Protein AF-A0A0B6Y6E0-F1 (afdb_monomer_lite)

Radius of gyration: 18.99 Å; chains: 1; bounding box: 44×41×47 Å

Secondary structure (DSSP, 8-state):
-TTSHHHHT-HHHHHHHHHHSHHHHHHIIIIIHHHHHHHHTT-S----SS-SS---HHHHHHHHS-HHHHHHHS--STTS-TTHHHHHHHHHHHHHHHHHHHTHHHHHHHHHHHHTT---HHHHHHHSHHHHHHHHH-GGGTTT---

pLDDT: mean 83.34, std 14.26, range [33.31, 98.44]

Sequence (147 aa):
ALCGPQVTRLTDTWLLLRQTYTSSAFVFDTKLRPALLSLNDTSCDLPLTNVCIPYITPVCHLLEEDIQSIFQEHYWEKGLDPISSAIDVLLNHLEVARVIASQYNVYRDMGNMFINSLNDPELDEILCPEFHFLVLWGDNRLSVNNR

InterPro domains:
  IPR036964 Ras guanine-nucleotide exchange factor, catalytic domain superfamily [G3DSA:1.10.840.10] (1-147)
  IPR051853 Adapter protein with SH2 and Ras-GEF domains [PTHR14247] (1-145)

Organism: NCBI:txid1028688

Foldseek 3Di:
DCPDPVNVPPVVVLVVCCVPVVVVNCCCVPPVVVVVLCLLLVVDDFPLPPALDGDLVLVVCVVPDDPVCCLPPSVSDPDDPRPPSSVVSVVSSVVVVVVCVVSVVSSNVSCVVCVVVDDDVVVVLVPDVVNVCCVPPNPPPVPPPPD

Structure (mmCIF, N/CA/C/O backbone):
data_AF-A0A0B6Y6E0-F1
#
_entry.id   AF-A0A0B6Y6E0-F1
#
loop_
_atom_site.group_PDB
_atom_site.id
_atom_site.type_s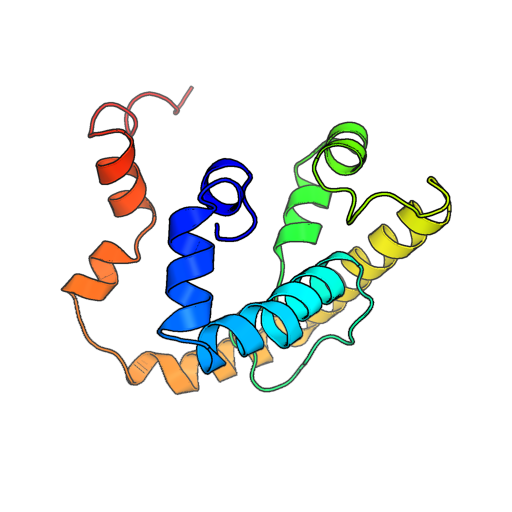ymbol
_atom_site.label_atom_id
_atom_site.label_alt_id
_atom_site.label_comp_id
_atom_site.label_asym_id
_atom_site.label_entity_id
_atom_site.label_seq_id
_atom_site.pdbx_PDB_ins_code
_atom_site.Cartn_x
_atom_site.Cartn_y
_atom_site.Cartn_z
_atom_site.occupancy
_atom_site.B_iso_or_equiv
_atom_site.auth_seq_id
_atom_site.auth_comp_id
_atom_site.auth_asym_id
_atom_site.auth_atom_id
_atom_site.pdbx_PDB_model_num
ATOM 1 N N . ALA A 1 1 ? -4.719 3.140 2.978 1.00 86.88 1 ALA A N 1
ATOM 2 C CA . ALA A 1 1 ? -5.801 3.682 3.835 1.00 86.88 1 ALA A CA 1
ATOM 3 C C . ALA A 1 1 ? -5.294 4.647 4.916 1.00 86.88 1 ALA A C 1
ATOM 5 O O . ALA A 1 1 ? -5.666 5.812 4.874 1.00 86.88 1 ALA A O 1
ATOM 6 N N . LEU A 1 2 ? -4.429 4.219 5.851 1.00 92.38 2 LEU A N 1
ATOM 7 C CA . LEU A 1 2 ? -4.002 5.051 6.998 1.00 92.38 2 LEU A CA 1
ATOM 8 C C . LEU A 1 2 ? -3.274 6.358 6.631 1.00 92.38 2 LEU A C 1
ATOM 10 O O . LEU A 1 2 ? -3.325 7.313 7.399 1.00 92.38 2 LEU A O 1
ATOM 14 N N . CYS A 1 3 ? -2.625 6.413 5.466 1.00 88.38 3 CYS A N 1
ATOM 15 C CA . CYS A 1 3 ? -1.952 7.617 4.966 1.00 88.38 3 CYS A CA 1
ATOM 16 C C . CYS A 1 3 ? -2.871 8.555 4.156 1.00 88.38 3 CYS A C 1
ATOM 18 O O . CYS A 1 3 ? -2.423 9.610 3.724 1.00 88.38 3 CYS A O 1
ATOM 20 N N . GLY A 1 4 ? -4.142 8.195 3.938 1.00 88.69 4 GLY A N 1
ATOM 21 C CA . GLY A 1 4 ? -5.075 9.021 3.167 1.00 88.69 4 GLY A CA 1
ATOM 22 C C . GLY A 1 4 ? -5.473 10.301 3.915 1.00 88.69 4 GLY A C 1
ATOM 23 O O . GLY A 1 4 ? -5.625 10.257 5.141 1.00 88.69 4 GLY A O 1
ATOM 24 N N . PRO A 1 5 ? -5.703 11.430 3.216 1.00 90.81 5 PRO A N 1
ATOM 25 C CA . PRO A 1 5 ? -5.950 12.731 3.847 1.00 90.81 5 PRO A CA 1
ATOM 26 C C . PRO A 1 5 ? -7.186 12.738 4.759 1.00 90.81 5 PRO A C 1
ATOM 28 O O . PRO A 1 5 ? -7.240 13.461 5.753 1.00 90.81 5 PRO A O 1
ATOM 31 N N . GLN A 1 6 ? -8.185 11.909 4.452 1.00 94.88 6 GLN A N 1
ATOM 32 C CA . GLN A 1 6 ? -9.399 11.764 5.250 1.00 94.88 6 GLN A CA 1
ATOM 33 C C . GLN A 1 6 ? -9.137 11.098 6.607 1.00 94.88 6 GLN A C 1
ATOM 35 O O . GLN A 1 6 ? -9.856 11.392 7.560 1.00 94.88 6 GLN A O 1
ATOM 40 N N . VAL A 1 7 ? -8.120 10.236 6.697 1.00 95.69 7 VAL A N 1
ATOM 41 C CA . VAL A 1 7 ? -7.745 9.513 7.920 1.00 95.69 7 VAL A CA 1
ATOM 42 C C . VAL A 1 7 ? -6.672 10.275 8.692 1.00 95.69 7 VAL A C 1
ATOM 44 O O . VAL A 1 7 ? -6.758 10.399 9.911 1.00 95.69 7 VAL A O 1
ATOM 47 N N . THR A 1 8 ? -5.671 10.836 8.011 1.00 93.00 8 THR A N 1
ATOM 48 C CA . THR A 1 8 ? -4.565 11.560 8.664 1.00 93.00 8 THR A CA 1
ATOM 49 C C . THR A 1 8 ? -5.021 12.836 9.371 1.00 93.00 8 THR A C 1
ATOM 51 O O . THR A 1 8 ? -4.433 13.204 10.384 1.00 93.00 8 THR A O 1
ATOM 54 N N . ARG A 1 9 ? -6.110 13.471 8.913 1.00 96.62 9 ARG A N 1
ATOM 55 C CA . ARG A 1 9 ? -6.699 14.660 9.557 1.00 96.62 9 ARG A CA 1
ATOM 56 C C . ARG A 1 9 ? -7.423 14.391 10.883 1.00 96.62 9 ARG A C 1
ATOM 58 O O . ARG A 1 9 ? -7.855 15.342 11.527 1.00 96.62 9 ARG A O 1
ATOM 65 N N . LEU A 1 10 ? -7.625 13.130 11.275 1.00 98.00 10 LEU A N 1
ATOM 66 C CA . LEU A 1 10 ? -8.325 12.763 12.513 1.00 98.00 10 LEU A CA 1
ATOM 67 C C . LEU A 1 10 ? -7.406 12.934 13.734 1.00 98.00 10 LEU A C 1
ATOM 69 O O . LEU A 1 10 ? -6.992 11.957 14.359 1.00 98.00 10 LEU A O 1
ATOM 73 N N . THR A 1 11 ? -7.046 14.180 14.047 1.00 97.75 11 THR A N 1
ATOM 74 C CA . THR A 1 11 ? -6.017 14.523 15.042 1.00 97.75 11 THR A CA 1
ATOM 75 C C . THR A 1 11 ? -6.273 13.886 16.405 1.00 97.75 11 THR A C 1
ATOM 77 O O . THR A 1 11 ? -5.371 13.256 16.954 1.00 97.75 11 THR A O 1
ATOM 80 N N . ASP A 1 12 ? -7.501 13.977 16.920 1.00 98.38 12 ASP A N 1
ATOM 81 C CA . ASP A 1 12 ? -7.850 13.445 18.243 1.00 98.38 12 ASP A CA 1
ATOM 82 C C . ASP A 1 12 ? -7.745 11.915 18.291 1.00 98.38 12 ASP A C 1
ATOM 84 O O . ASP A 1 12 ? -7.233 11.350 19.257 1.00 98.38 12 ASP A O 1
ATOM 88 N N . THR A 1 13 ? -8.149 11.231 17.216 1.00 98.12 13 THR A N 1
ATOM 89 C CA . THR A 1 13 ? -8.022 9.772 17.092 1.00 98.12 13 THR A CA 1
ATOM 90 C C . THR A 1 13 ? -6.558 9.344 17.089 1.00 98.12 13 THR A C 1
ATOM 92 O O . THR A 1 13 ? -6.181 8.410 17.797 1.00 98.12 13 THR A O 1
ATOM 95 N N . TRP A 1 14 ? -5.710 10.042 16.331 1.00 97.81 14 TRP A N 1
ATOM 96 C CA . TRP A 1 14 ? -4.275 9.765 16.295 1.00 97.81 14 TRP A CA 1
ATOM 97 C C . TRP A 1 14 ? -3.582 10.084 17.622 1.00 97.81 14 TRP A C 1
ATOM 99 O O . TRP A 1 14 ? -2.650 9.376 18.008 1.00 97.81 14 TRP A O 1
ATOM 109 N N . LEU A 1 15 ? -4.019 11.129 18.328 1.00 98.06 15 LEU A N 1
ATOM 110 C CA . LEU A 1 15 ? -3.515 11.456 19.658 1.00 98.06 15 LEU A CA 1
ATOM 111 C C . LEU A 1 15 ? -3.863 10.346 20.655 1.00 98.06 15 LEU A C 1
ATOM 113 O O . LEU A 1 15 ? -2.972 9.842 21.338 1.00 98.06 15 LEU A O 1
ATOM 117 N N . LEU A 1 16 ? -5.128 9.920 20.679 1.00 98.31 16 LEU A N 1
ATOM 118 C CA . LEU A 1 16 ? -5.589 8.836 21.541 1.00 98.31 16 LEU A CA 1
ATOM 119 C C . LEU A 1 16 ? -4.844 7.528 21.241 1.00 98.31 16 LEU A C 1
ATOM 121 O O . LEU A 1 16 ? -4.355 6.882 22.161 1.00 98.31 16 LEU A O 1
ATOM 125 N N . LEU A 1 17 ? -4.664 7.170 19.963 1.00 97.94 17 LEU A N 1
ATOM 126 C CA . LEU A 1 17 ? -3.882 5.994 19.564 1.00 97.94 17 LEU A CA 1
ATOM 127 C C . LEU A 1 17 ? -2.456 6.041 20.131 1.00 97.94 17 LEU A C 1
ATOM 129 O O . LEU A 1 17 ? -1.973 5.042 20.655 1.00 97.94 17 LEU A O 1
ATOM 133 N N . ARG A 1 18 ? -1.781 7.194 20.055 1.00 97.94 18 ARG A N 1
ATOM 134 C CA . ARG A 1 18 ? -0.411 7.352 20.574 1.00 97.94 18 ARG A CA 1
ATOM 135 C C . ARG A 1 18 ? -0.340 7.256 22.094 1.00 97.94 18 ARG A C 1
ATOM 137 O O . ARG A 1 18 ? 0.656 6.758 22.615 1.00 97.94 18 ARG A O 1
ATOM 144 N N . GLN A 1 19 ? -1.375 7.713 22.790 1.00 98.12 19 GLN A N 1
ATOM 145 C CA . GLN A 1 19 ? -1.456 7.656 24.249 1.00 98.12 19 GLN A CA 1
ATOM 146 C C . GLN A 1 19 ? -1.818 6.257 24.760 1.00 98.12 19 GLN A C 1
ATOM 148 O O . GLN A 1 19 ? -1.245 5.802 25.743 1.00 98.12 19 GLN A O 1
ATOM 153 N N . THR A 1 20 ? -2.754 5.572 24.101 1.00 98.44 20 THR A N 1
ATOM 154 C CA . THR A 1 20 ? -3.294 4.284 24.562 1.00 98.44 20 THR A CA 1
ATOM 155 C C . THR A 1 20 ? -2.542 3.084 23.984 1.00 98.44 20 THR A C 1
ATOM 157 O O . THR A 1 20 ? -2.342 2.092 24.676 1.00 98.44 20 THR A O 1
ATOM 160 N N . TYR A 1 21 ? -2.086 3.173 22.733 1.00 98.12 21 TYR A N 1
ATOM 161 C CA . TYR A 1 21 ? -1.419 2.096 21.993 1.00 98.12 21 TYR A CA 1
ATOM 162 C C . TYR A 1 21 ? -0.064 2.560 21.450 1.00 98.12 21 TYR A C 1
ATOM 164 O O . TYR A 1 21 ? 0.242 2.423 20.262 1.00 98.12 21 TYR A O 1
ATOM 172 N N . THR A 1 22 ? 0.766 3.115 22.336 1.00 98.00 22 THR A N 1
ATOM 173 C CA . THR A 1 22 ? 2.046 3.749 21.988 1.00 98.00 22 THR A CA 1
ATOM 174 C C . THR A 1 22 ? 2.953 2.842 21.158 1.00 98.00 22 THR A C 1
ATOM 176 O O . THR A 1 22 ? 3.523 3.297 20.170 1.00 98.00 22 THR A O 1
ATOM 179 N N . SER A 1 23 ? 3.056 1.553 21.499 1.00 98.12 23 SER A N 1
ATOM 180 C CA . SER A 1 23 ? 3.873 0.594 20.745 1.00 98.12 23 SER A CA 1
ATOM 181 C C . SER A 1 23 ? 3.383 0.410 19.308 1.00 98.12 23 SER A C 1
ATOM 183 O O . SER A 1 23 ? 4.194 0.434 18.384 1.00 98.12 23 SER A O 1
ATO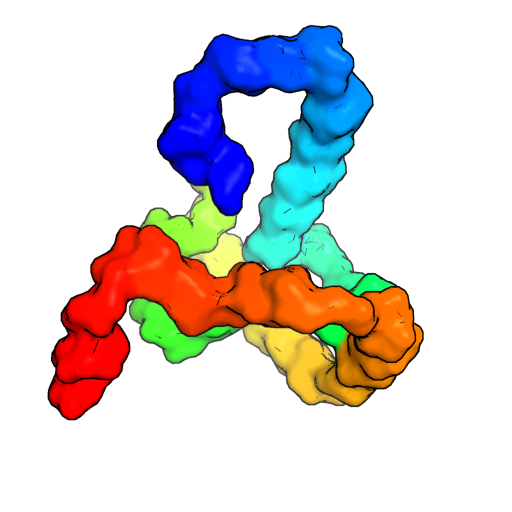M 185 N N . SER A 1 24 ? 2.070 0.279 19.095 1.00 97.38 24 SER A N 1
ATOM 186 C CA . SER A 1 24 ? 1.499 0.146 17.749 1.00 97.38 24 SER A CA 1
ATOM 187 C C . SER A 1 24 ? 1.694 1.421 16.934 1.00 97.38 24 SER A C 1
ATOM 189 O O . SER A 1 24 ? 2.105 1.354 15.776 1.00 97.38 24 SER A O 1
ATOM 191 N N . ALA A 1 25 ? 1.462 2.587 17.547 1.00 97.06 25 ALA A N 1
ATOM 192 C CA . ALA A 1 25 ? 1.683 3.873 16.893 1.00 97.06 25 ALA A CA 1
ATOM 193 C C . ALA A 1 25 ? 3.157 4.063 16.501 1.00 97.06 25 ALA A C 1
ATOM 195 O O . ALA A 1 25 ? 3.455 4.459 15.377 1.00 97.06 25 ALA A O 1
ATOM 196 N N . PHE A 1 26 ? 4.081 3.691 17.391 1.00 97.56 26 PHE A N 1
ATOM 197 C CA . PHE A 1 26 ? 5.513 3.724 17.120 1.00 97.56 26 PHE A CA 1
ATOM 198 C C . PHE A 1 26 ? 5.901 2.804 15.957 1.00 97.56 26 PHE A C 1
ATOM 200 O O . PHE A 1 26 ? 6.641 3.225 15.071 1.00 97.56 26 PHE A O 1
ATOM 207 N N . VAL A 1 27 ? 5.392 1.566 15.911 1.00 97.75 27 VAL A N 1
ATOM 208 C CA . VAL A 1 27 ? 5.649 0.633 14.797 1.00 97.75 27 VAL A CA 1
ATOM 209 C C . VAL A 1 27 ? 5.122 1.188 13.475 1.00 97.75 27 VAL A C 1
ATOM 211 O O . VAL A 1 27 ? 5.806 1.091 12.455 1.00 97.75 27 VAL A O 1
ATOM 214 N N . PHE A 1 28 ? 3.940 1.800 13.477 1.00 95.75 28 PHE A N 1
ATOM 215 C CA . PHE A 1 28 ? 3.398 2.429 12.279 1.00 95.75 28 PHE A CA 1
ATOM 216 C C . PHE A 1 28 ? 4.285 3.577 11.778 1.00 95.75 28 PHE A C 1
ATOM 218 O O . PHE A 1 28 ? 4.674 3.572 10.609 1.00 95.75 28 PHE A O 1
ATOM 225 N N . ASP A 1 29 ? 4.641 4.510 12.665 1.00 93.69 29 ASP A N 1
ATOM 226 C CA . ASP A 1 29 ? 5.394 5.716 12.308 1.00 93.69 29 ASP A CA 1
ATOM 227 C C . ASP A 1 29 ? 6.853 5.397 11.919 1.00 93.69 29 ASP A C 1
ATOM 229 O O . ASP A 1 29 ? 7.398 6.026 11.016 1.00 93.69 29 ASP A O 1
ATOM 233 N N . THR A 1 30 ? 7.484 4.403 12.556 1.00 94.00 30 THR A N 1
ATOM 234 C CA . THR A 1 30 ? 8.923 4.119 12.372 1.00 94.00 30 THR A CA 1
ATOM 235 C C . THR A 1 30 ? 9.245 2.932 11.471 1.00 94.00 30 THR A C 1
ATOM 237 O O . THR A 1 30 ? 10.370 2.844 10.987 1.00 94.00 30 THR A O 1
ATOM 240 N N . LYS A 1 31 ? 8.301 2.009 11.241 1.00 92.25 31 LYS A N 1
ATOM 241 C CA . LYS A 1 31 ? 8.542 0.805 10.426 1.00 92.25 31 LYS A CA 1
ATOM 242 C C . LYS A 1 31 ? 7.614 0.725 9.226 1.00 92.25 31 LYS A C 1
ATOM 244 O O . LYS A 1 31 ? 8.093 0.679 8.101 1.00 92.25 31 LYS A O 1
ATOM 249 N N . LEU A 1 32 ? 6.299 0.724 9.447 1.00 92.94 32 LEU A N 1
ATOM 250 C CA . LEU A 1 32 ? 5.338 0.427 8.376 1.00 92.94 32 LEU A CA 1
ATOM 251 C C . LEU A 1 32 ? 5.261 1.545 7.334 1.00 92.94 32 LEU A C 1
ATOM 253 O O . LEU A 1 32 ? 5.309 1.267 6.139 1.00 92.94 32 LEU A O 1
ATOM 257 N N . ARG A 1 33 ? 5.159 2.806 7.772 1.00 89.06 33 ARG A N 1
ATOM 258 C CA . ARG A 1 33 ? 5.105 3.942 6.845 1.00 89.06 33 ARG A CA 1
ATOM 259 C C . ARG A 1 33 ? 6.415 4.098 6.056 1.00 89.06 33 ARG A C 1
ATOM 261 O O . ARG A 1 33 ? 6.318 4.162 4.834 1.00 89.06 33 ARG A O 1
ATOM 268 N N . PRO A 1 34 ? 7.611 4.092 6.683 1.00 88.75 34 PRO A N 1
ATOM 269 C CA . PRO A 1 34 ? 8.865 4.123 5.932 1.00 88.75 34 PRO A CA 1
ATOM 270 C C 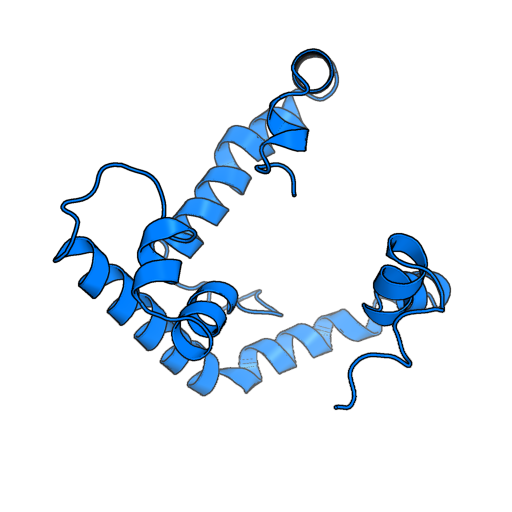. PRO A 1 34 ? 9.034 2.939 4.975 1.00 88.75 34 PRO A C 1
ATOM 272 O O . PRO A 1 34 ? 9.489 3.145 3.859 1.00 88.75 34 PRO A O 1
ATOM 275 N N . ALA A 1 35 ? 8.618 1.725 5.360 1.00 88.12 35 ALA A N 1
ATOM 276 C CA . ALA A 1 35 ? 8.700 0.559 4.478 1.00 88.12 35 ALA A CA 1
ATOM 277 C C . ALA A 1 35 ? 7.826 0.710 3.220 1.00 88.12 35 ALA A C 1
ATOM 279 O O . ALA A 1 35 ? 8.258 0.358 2.125 1.00 88.12 35 ALA A O 1
ATOM 280 N N . LEU A 1 36 ? 6.618 1.273 3.353 1.00 86.06 36 LEU A N 1
ATOM 281 C CA . LEU A 1 36 ? 5.766 1.569 2.199 1.00 86.06 36 LEU A CA 1
ATOM 282 C C . LEU A 1 36 ? 6.418 2.606 1.275 1.00 86.06 36 LEU A C 1
ATOM 284 O O . LEU A 1 36 ? 6.441 2.405 0.066 1.00 86.06 36 LEU A O 1
ATOM 288 N N . LEU A 1 37 ? 6.989 3.676 1.839 1.00 84.25 37 LEU A N 1
ATOM 289 C CA . LEU A 1 37 ? 7.733 4.672 1.061 1.00 84.25 37 LEU A CA 1
ATOM 290 C C . LEU A 1 37 ? 8.940 4.045 0.351 1.00 84.25 37 LEU A C 1
ATOM 292 O O . LEU A 1 37 ? 9.164 4.305 -0.824 1.00 84.25 37 LEU A O 1
ATOM 296 N N . SER A 1 38 ? 9.675 3.144 1.004 1.00 85.00 38 SER A N 1
ATOM 297 C CA . SER A 1 38 ? 10.820 2.503 0.355 1.00 85.00 38 SER A CA 1
ATOM 298 C C . SER A 1 38 ? 10.436 1.551 -0.778 1.00 85.00 38 SER A C 1
ATOM 300 O O . SER A 1 38 ? 11.180 1.430 -1.748 1.00 85.00 38 SER A O 1
ATOM 302 N N . LEU A 1 39 ? 9.276 0.889 -0.674 1.00 86.00 39 LEU A N 1
ATOM 303 C CA . LEU A 1 39 ? 8.729 0.060 -1.755 1.00 86.00 39 LEU A CA 1
ATOM 304 C C . LEU A 1 39 ? 8.312 0.910 -2.959 1.00 86.00 39 LEU A C 1
ATOM 306 O O . LEU A 1 39 ? 8.490 0.500 -4.101 1.00 86.00 39 LEU A O 1
ATOM 310 N N . ASN A 1 40 ? 7.788 2.098 -2.686 1.00 84.06 40 ASN A N 1
ATOM 311 C CA . ASN A 1 40 ? 7.374 3.084 -3.671 1.00 84.06 40 ASN A CA 1
ATOM 312 C C . ASN A 1 40 ? 8.561 3.709 -4.417 1.00 84.06 40 ASN A C 1
ATOM 314 O O . ASN A 1 40 ? 8.541 3.792 -5.639 1.00 84.06 40 ASN A O 1
ATOM 318 N N . ASP A 1 41 ? 9.631 4.060 -3.708 1.00 79.38 41 ASP A N 1
ATOM 319 C CA . ASP A 1 41 ? 10.830 4.674 -4.292 1.00 79.38 41 ASP A CA 1
ATOM 320 C C . ASP A 1 41 ? 11.879 3.674 -4.784 1.00 79.38 41 ASP A C 1
ATOM 322 O O . ASP A 1 41 ? 12.966 4.069 -5.203 1.00 79.38 41 ASP A O 1
ATOM 326 N N . THR A 1 42 ? 11.602 2.369 -4.714 1.00 77.88 42 THR A N 1
ATOM 327 C CA . THR A 1 42 ? 12.567 1.290 -5.017 1.00 77.88 42 THR A CA 1
ATOM 328 C C . THR A 1 42 ? 13.869 1.363 -4.209 1.00 77.88 42 THR A C 1
ATOM 330 O O . THR A 1 42 ? 14.887 0.799 -4.596 1.00 77.88 42 THR A O 1
ATOM 333 N N . SER A 1 43 ? 13.855 2.046 -3.061 1.00 73.44 43 SER A N 1
ATOM 334 C CA . SER A 1 43 ? 15.039 2.246 -2.212 1.00 73.44 43 SER A CA 1
ATOM 335 C C . SER A 1 43 ? 15.336 1.061 -1.287 1.00 73.44 43 SER A C 1
ATOM 337 O O . SER A 1 43 ? 16.344 1.060 -0.582 1.00 73.44 43 SER A O 1
ATOM 339 N N . CYS A 1 44 ? 14.472 0.045 -1.287 1.00 69.62 44 CYS A N 1
ATOM 340 C CA . CYS A 1 44 ? 14.672 -1.212 -0.580 1.00 69.62 44 CYS A CA 1
ATOM 341 C C . CYS A 1 44 ? 14.781 -2.365 -1.584 1.00 69.62 44 CYS A C 1
ATOM 343 O O . CYS A 1 44 ? 13.979 -2.455 -2.515 1.00 69.62 44 CYS A O 1
ATOM 345 N N . ASP A 1 45 ? 15.748 -3.258 -1.365 1.00 69.25 45 ASP A N 1
ATOM 346 C CA . ASP A 1 45 ? 15.878 -4.489 -2.141 1.00 69.25 45 ASP A CA 1
ATOM 347 C C . ASP A 1 45 ? 14.612 -5.337 -2.018 1.00 69.25 45 ASP A C 1
ATOM 349 O O . ASP A 1 45 ? 14.044 -5.482 -0.932 1.00 69.25 45 ASP A O 1
ATOM 353 N N . LEU A 1 46 ? 14.188 -5.946 -3.127 1.00 65.81 46 LEU A N 1
ATOM 354 C CA . LEU A 1 46 ? 13.021 -6.816 -3.116 1.00 65.81 46 LEU A CA 1
ATOM 355 C C . LEU A 1 46 ? 13.294 -8.032 -2.213 1.00 65.81 46 LEU A C 1
ATOM 357 O O . LEU A 1 46 ? 14.197 -8.822 -2.514 1.00 65.81 46 LEU A O 1
ATOM 361 N N . PRO A 1 47 ? 12.519 -8.256 -1.139 1.00 68.25 47 PRO A N 1
ATOM 362 C CA . PRO A 1 47 ? 12.660 -9.480 -0.374 1.00 68.25 47 PRO A CA 1
ATOM 363 C C . PRO A 1 47 ? 12.161 -10.651 -1.231 1.00 68.25 47 PRO A C 1
ATOM 365 O O . PRO A 1 47 ? 10.965 -10.828 -1.443 1.00 68.25 47 PRO A O 1
ATOM 368 N N . LEU A 1 48 ? 13.088 -11.463 -1.745 1.00 63.88 48 LEU A N 1
ATOM 369 C CA . LEU A 1 48 ? 12.767 -12.654 -2.548 1.00 63.88 48 LEU A CA 1
ATOM 370 C C . LEU A 1 48 ? 12.286 -13.841 -1.697 1.00 63.88 48 LEU A C 1
ATOM 372 O O . LEU A 1 48 ? 11.841 -14.853 -2.228 1.00 63.88 48 LEU A O 1
ATOM 376 N N . THR A 1 49 ? 12.389 -13.738 -0.371 1.00 71.06 49 THR A N 1
ATOM 377 C CA . THR A 1 49 ? 11.993 -14.790 0.573 1.00 71.06 49 THR A CA 1
ATOM 378 C C . THR A 1 49 ? 10.919 -14.275 1.519 1.00 71.06 49 THR A C 1
ATOM 380 O O . THR A 1 49 ? 10.862 -13.084 1.814 1.00 71.06 49 THR A O 1
ATOM 383 N N . ASN A 1 50 ? 10.063 -15.179 1.998 1.00 83.62 50 ASN A N 1
ATOM 384 C CA . ASN A 1 50 ? 8.944 -14.880 2.902 1.00 83.62 50 ASN A CA 1
ATOM 385 C C . ASN A 1 50 ? 7.921 -13.870 2.349 1.00 83.62 50 ASN A C 1
ATOM 387 O O . ASN A 1 50 ? 7.251 -13.178 3.114 1.00 83.62 50 ASN A O 1
ATOM 391 N N . VAL A 1 51 ? 7.776 -13.804 1.025 1.00 89.56 51 VAL A N 1
ATOM 392 C CA . VAL A 1 51 ? 6.756 -13.000 0.346 1.00 89.56 51 VAL A CA 1
ATOM 393 C C . VAL A 1 51 ? 5.820 -13.940 -0.405 1.00 89.56 51 VAL A C 1
ATOM 395 O O . VAL A 1 51 ? 6.278 -14.747 -1.206 1.00 89.56 51 VAL A O 1
ATOM 398 N N . CYS A 1 52 ? 4.514 -13.846 -0.145 1.00 91.12 52 CYS A N 1
ATOM 399 C CA . CYS A 1 52 ? 3.493 -14.576 -0.911 1.00 91.12 52 CYS A CA 1
ATOM 400 C C . CYS A 1 52 ? 2.953 -13.742 -2.078 1.00 91.12 52 CYS A C 1
ATO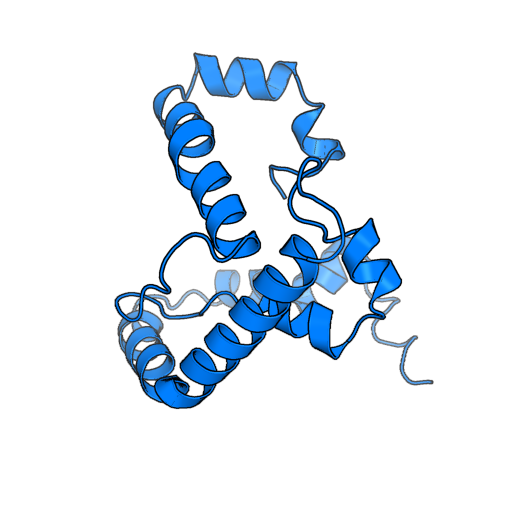M 402 O O . CYS A 1 52 ? 2.606 -14.283 -3.121 1.00 91.12 52 CYS A O 1
ATOM 404 N N . ILE A 1 53 ? 2.860 -12.423 -1.888 1.00 91.06 53 ILE A N 1
ATOM 405 C CA . ILE A 1 53 ? 2.329 -11.480 -2.872 1.00 91.06 53 ILE A CA 1
ATOM 406 C C . ILE A 1 53 ? 3.318 -10.315 -2.964 1.00 91.06 53 ILE A C 1
ATOM 408 O O . ILE A 1 53 ? 3.483 -9.591 -1.979 1.00 91.06 53 ILE A O 1
ATOM 412 N N . PRO A 1 54 ? 4.014 -10.143 -4.099 1.00 91.88 54 PRO A N 1
ATOM 413 C CA . PRO A 1 54 ? 4.937 -9.034 -4.280 1.00 91.88 54 PRO A CA 1
ATOM 414 C C . PRO A 1 54 ? 4.189 -7.711 -4.489 1.00 91.88 54 PRO A C 1
ATOM 416 O O . PRO A 1 54 ? 3.031 -7.684 -4.910 1.00 91.88 54 PRO A O 1
ATOM 419 N N . TYR A 1 55 ? 4.863 -6.595 -4.211 1.00 89.94 55 TYR A N 1
ATOM 420 C CA . TYR A 1 55 ? 4.297 -5.263 -4.409 1.00 89.94 55 TYR A CA 1
ATOM 421 C C . TYR A 1 55 ? 4.293 -4.894 -5.900 1.00 89.94 55 TYR A C 1
ATOM 423 O O . TYR A 1 55 ? 5.311 -4.483 -6.447 1.00 89.94 55 TYR A O 1
ATOM 431 N N . ILE A 1 56 ? 3.148 -5.084 -6.562 1.00 91.44 56 ILE A N 1
ATOM 432 C CA . ILE A 1 56 ? 2.987 -4.885 -8.017 1.00 91.44 56 ILE A CA 1
ATOM 433 C C . ILE A 1 56 ? 2.310 -3.563 -8.398 1.00 91.44 56 ILE A C 1
ATOM 435 O O . ILE A 1 56 ? 2.310 -3.195 -9.569 1.00 91.44 56 ILE A O 1
ATOM 439 N N . THR A 1 57 ? 1.749 -2.838 -7.428 1.00 88.88 57 THR A N 1
ATOM 440 C CA . THR A 1 57 ? 0.974 -1.610 -7.661 1.00 88.88 57 THR A CA 1
ATOM 441 C C . THR A 1 57 ? 1.704 -0.574 -8.528 1.00 88.88 57 THR A C 1
ATOM 443 O O . THR A 1 57 ? 1.094 -0.120 -9.493 1.00 88.88 57 THR A O 1
ATOM 446 N N . PRO A 1 58 ? 2.992 -0.242 -8.295 1.00 86.50 58 PRO A N 1
ATOM 447 C CA . PRO A 1 58 ? 3.704 0.738 -9.121 1.00 86.50 58 PRO A CA 1
ATOM 448 C C . PRO A 1 58 ? 3.752 0.351 -10.599 1.00 86.50 58 PRO A C 1
ATOM 450 O O . PRO A 1 58 ? 3.566 1.186 -11.477 1.00 86.50 58 PRO A O 1
ATOM 453 N N . VAL A 1 59 ? 3.955 -0.936 -10.878 1.00 88.12 59 VAL A N 1
ATOM 454 C CA . VAL A 1 59 ? 4.039 -1.466 -12.241 1.00 88.12 59 VAL A CA 1
ATOM 455 C C . VAL A 1 59 ? 2.666 -1.497 -12.898 1.00 88.12 59 VAL A C 1
ATOM 457 O O . VAL A 1 59 ? 2.564 -1.186 -14.077 1.00 88.12 59 VAL A O 1
ATOM 460 N N . CYS A 1 60 ? 1.605 -1.809 -12.150 1.00 90.31 60 CYS A N 1
ATOM 461 C CA . CYS A 1 60 ? 0.241 -1.689 -12.661 1.00 90.31 60 CYS A CA 1
ATOM 462 C C . CYS A 1 60 ? -0.064 -0.247 -13.094 1.00 90.31 60 CYS A C 1
ATOM 464 O O . CYS A 1 60 ? -0.536 -0.050 -14.207 1.00 90.31 60 CYS A O 1
ATOM 466 N N . HIS A 1 61 ? 0.279 0.756 -12.277 1.00 86.50 61 HIS A N 1
ATOM 467 C CA . HIS A 1 61 ? 0.103 2.163 -12.660 1.00 86.50 61 HIS A CA 1
ATOM 468 C C . HIS A 1 61 ? 0.931 2.525 -13.901 1.00 86.50 61 HIS A C 1
ATOM 470 O O . HIS A 1 61 ? 0.398 3.122 -14.826 1.00 86.50 61 HIS A O 1
ATOM 476 N N . LEU A 1 62 ? 2.195 2.087 -13.985 1.00 85.06 62 LEU A N 1
ATOM 477 C CA . LEU A 1 62 ? 3.046 2.304 -15.168 1.00 85.06 62 LEU A CA 1
ATOM 478 C C . LEU A 1 62 ? 2.475 1.726 -16.471 1.00 85.06 62 LEU A C 1
ATOM 480 O O . LEU A 1 62 ? 2.778 2.247 -17.543 1.00 85.06 62 LEU A O 1
ATOM 484 N N . LEU A 1 63 ? 1.714 0.633 -16.393 1.00 88.12 63 LEU A N 1
ATOM 485 C CA . LEU A 1 63 ? 1.153 -0.044 -17.562 1.00 88.12 63 LEU A CA 1
ATOM 486 C C . LEU A 1 63 ? -0.220 0.501 -17.975 1.00 88.12 63 LEU A C 1
ATOM 488 O O . LEU A 1 63 ? -0.553 0.432 -19.157 1.00 88.12 63 LEU A O 1
ATOM 492 N N . GLU A 1 64 ? -1.001 1.019 -17.026 1.00 88.62 64 GLU A N 1
ATOM 493 C CA . GLU A 1 64 ? -2.408 1.390 -17.235 1.00 88.62 64 GLU A CA 1
ATOM 494 C C . GLU A 1 64 ? -2.643 2.910 -17.291 1.00 88.62 64 GLU A C 1
ATOM 496 O O . GLU A 1 64 ? -3.623 3.362 -17.886 1.00 88.62 64 GLU A O 1
ATOM 501 N N . GLU A 1 65 ? -1.765 3.716 -16.688 1.00 84.81 65 GLU A N 1
ATOM 502 C CA . GLU A 1 65 ? -1.919 5.171 -16.603 1.00 84.81 65 GLU A CA 1
ATOM 503 C C . GLU A 1 65 ? -0.994 5.913 -17.568 1.00 84.81 65 GLU A C 1
ATOM 505 O O . GLU A 1 65 ? 0.076 5.441 -17.962 1.00 84.81 65 GLU A O 1
ATOM 510 N N . ASP A 1 66 ? -1.387 7.130 -17.942 1.00 81.31 66 ASP A N 1
ATOM 511 C CA . ASP A 1 66 ? -0.488 8.011 -18.667 1.00 81.31 66 ASP A CA 1
ATOM 512 C C . ASP A 1 66 ? 0.610 8.563 -17.742 1.00 81.31 66 ASP A C 1
ATOM 514 O O . ASP A 1 66 ? 0.429 8.787 -16.544 1.00 81.31 66 ASP A O 1
ATOM 518 N N . ILE A 1 67 ? 1.769 8.844 -18.334 1.00 72.19 67 ILE A N 1
ATOM 519 C CA . ILE A 1 67 ? 2.965 9.297 -17.617 1.00 72.19 67 ILE A CA 1
ATOM 520 C C . ILE A 1 67 ? 2.712 10.592 -16.816 1.00 72.19 67 ILE A C 1
ATOM 522 O O . ILE A 1 67 ? 3.329 10.792 -15.770 1.00 72.19 67 ILE A O 1
ATOM 526 N N . GLN A 1 68 ? 1.815 11.479 -17.271 1.00 73.56 68 GLN A N 1
ATOM 527 C CA . GLN A 1 68 ? 1.529 12.724 -16.551 1.00 73.56 68 GLN A CA 1
ATOM 528 C C . GLN A 1 68 ? 0.734 12.457 -15.273 1.00 73.56 68 GLN A C 1
ATOM 530 O O . GLN A 1 68 ? 1.062 13.045 -14.242 1.00 73.56 68 GLN A O 1
ATOM 535 N N . SER A 1 69 ? -0.252 11.560 -15.322 1.00 75.00 69 SER A N 1
ATOM 536 C CA . SER A 1 69 ? -1.024 11.122 -14.151 1.00 75.00 69 SER A CA 1
ATOM 537 C C . SER A 1 69 ? -0.126 10.453 -13.110 1.00 75.00 69 SER A C 1
ATOM 539 O O . SER A 1 69 ? -0.168 10.808 -11.931 1.00 75.00 69 SER A O 1
ATOM 541 N N . ILE A 1 70 ? 0.801 9.598 -13.548 1.00 71.75 70 ILE A N 1
ATOM 542 C CA . ILE A 1 70 ? 1.784 8.949 -12.667 1.00 71.75 70 ILE A CA 1
ATOM 543 C C . ILE A 1 70 ? 2.667 9.988 -11.961 1.00 71.75 70 ILE A C 1
ATOM 545 O O . ILE A 1 70 ? 2.859 9.926 -10.748 1.00 71.75 70 ILE A O 1
ATOM 549 N N . PHE A 1 71 ? 3.165 10.993 -12.686 1.00 68.25 71 PHE A N 1
ATOM 550 C CA . PHE A 1 71 ? 3.985 12.056 -12.096 1.00 68.25 71 PHE A CA 1
ATOM 551 C C . PHE A 1 71 ? 3.210 13.049 -11.215 1.00 68.25 71 PHE A C 1
ATOM 553 O O . PHE A 1 71 ? 3.829 13.794 -10.458 1.00 68.25 71 PHE A O 1
ATOM 560 N N . GLN A 1 72 ? 1.879 13.097 -11.291 1.00 68.38 72 GLN A N 1
ATOM 561 C CA . GLN A 1 72 ? 1.061 13.994 -10.467 1.00 68.38 72 GLN A CA 1
ATOM 562 C C . GLN A 1 72 ? 0.501 13.308 -9.221 1.00 68.38 72 GLN A C 1
ATOM 564 O O . GLN A 1 72 ? 0.522 13.899 -8.139 1.00 68.38 72 GLN A O 1
ATOM 569 N N . GLU A 1 73 ? -0.002 12.085 -9.369 1.00 65.81 73 GLU A N 1
ATOM 570 C CA . GLU A 1 73 ? -0.725 11.361 -8.318 1.00 65.81 73 GLU A CA 1
ATOM 571 C C . GLU A 1 73 ? 0.165 10.363 -7.574 1.00 65.81 73 GLU A C 1
ATOM 573 O O . GLU A 1 73 ? 0.006 10.169 -6.366 1.00 65.81 73 GLU A O 1
ATOM 578 N N . HIS A 1 74 ? 1.135 9.781 -8.281 1.00 63.31 74 HIS A N 1
ATOM 579 C CA . HIS A 1 74 ? 1.956 8.671 -7.802 1.00 63.31 74 HIS A CA 1
ATOM 580 C C . HIS A 1 74 ? 3.425 9.053 -7.591 1.00 63.31 74 HIS A C 1
ATOM 582 O O . HIS A 1 74 ? 4.220 8.195 -7.219 1.00 63.31 74 HIS A O 1
ATOM 588 N N . TYR A 1 75 ? 3.807 10.325 -7.782 1.00 60.97 75 TYR A N 1
ATOM 589 C CA . TYR A 1 75 ? 5.174 10.756 -7.492 1.00 60.97 75 TYR A CA 1
ATOM 590 C C . TYR A 1 75 ? 5.443 10.663 -5.996 1.00 60.97 75 TYR A C 1
ATOM 592 O O . TYR A 1 75 ? 4.885 11.396 -5.172 1.00 60.97 75 TYR A O 1
ATOM 600 N N . TRP A 1 76 ? 6.288 9.700 -5.675 1.00 61.03 76 TRP A N 1
ATOM 601 C CA . TRP A 1 76 ? 6.696 9.290 -4.351 1.00 61.03 76 TRP A CA 1
ATOM 602 C C . TRP A 1 76 ? 7.441 10.440 -3.656 1.00 61.03 76 TRP A C 1
ATOM 604 O O . TRP A 1 76 ? 8.615 10.687 -3.875 1.00 61.03 76 TRP A O 1
ATOM 614 N N . GLU A 1 77 ? 6.667 11.209 -2.891 1.00 50.19 77 GLU A N 1
ATOM 615 C CA . GLU A 1 77 ? 7.027 12.393 -2.105 1.00 50.19 77 GLU A CA 1
ATOM 616 C C . GLU A 1 77 ? 7.861 13.515 -2.778 1.00 50.19 77 GLU A C 1
ATOM 618 O O . GLU A 1 77 ? 8.886 13.375 -3.436 1.00 50.19 77 GLU A O 1
ATOM 623 N N . LYS A 1 78 ? 7.384 14.742 -2.552 1.00 50.56 78 LYS A N 1
ATOM 624 C CA . LYS A 1 78 ? 7.954 15.997 -3.054 1.00 50.56 78 LYS A CA 1
ATOM 625 C C . LYS A 1 78 ? 9.423 16.157 -2.636 1.00 50.56 78 LYS A C 1
ATOM 627 O O . LYS A 1 78 ? 9.694 16.264 -1.444 1.00 50.56 78 LYS A O 1
ATOM 632 N N . GLY A 1 79 ? 10.336 16.330 -3.596 1.00 51.06 79 GLY A N 1
ATOM 633 C CA . GLY A 1 79 ? 11.687 16.830 -3.297 1.00 51.06 79 GLY A CA 1
ATOM 634 C C . GLY A 1 79 ? 12.833 16.375 -4.202 1.00 51.06 79 GLY A C 1
ATOM 635 O O . GLY A 1 79 ? 13.934 16.895 -4.044 1.00 51.06 79 GLY A O 1
ATOM 636 N N . LEU A 1 80 ? 12.611 15.443 -5.130 1.00 51.91 80 LEU A N 1
ATOM 637 C CA . LEU A 1 80 ? 13.653 14.964 -6.046 1.00 51.91 80 LEU A CA 1
ATOM 638 C C . LEU A 1 80 ? 13.707 15.788 -7.340 1.00 51.91 80 LEU A C 1
ATOM 640 O O . LEU A 1 80 ? 12.696 16.341 -7.778 1.00 51.91 80 LEU A O 1
ATOM 644 N N . ASP A 1 81 ? 14.895 15.865 -7.946 1.00 53.44 81 ASP A N 1
ATOM 645 C CA . ASP A 1 81 ? 15.105 16.537 -9.231 1.00 53.44 81 ASP A CA 1
ATOM 646 C C . ASP A 1 81 ? 14.202 15.862 -10.294 1.00 53.44 81 ASP A C 1
ATOM 648 O O . ASP A 1 81 ? 14.313 14.645 -10.493 1.00 53.44 81 ASP A O 1
ATOM 652 N N . PRO A 1 82 ? 13.241 16.568 -10.925 1.00 58.81 82 PRO A N 1
ATOM 653 C CA . PRO A 1 82 ? 11.951 15.955 -11.273 1.00 58.81 82 PRO A CA 1
ATOM 654 C C . PRO A 1 82 ? 11.954 14.985 -12.455 1.00 58.81 82 PRO A C 1
ATOM 656 O O . PRO A 1 82 ? 10.918 14.406 -12.751 1.00 58.81 82 PRO A O 1
ATOM 659 N N . ILE A 1 83 ? 13.058 14.867 -13.194 1.00 61.72 83 ILE A N 1
ATOM 660 C CA . ILE A 1 83 ? 13.081 14.124 -14.465 1.00 61.72 83 ILE A CA 1
ATOM 661 C C . ILE A 1 83 ? 14.102 12.989 -14.428 1.00 61.72 83 ILE A C 1
ATOM 663 O O . ILE A 1 83 ? 13.763 11.861 -14.769 1.00 61.72 83 ILE A O 1
ATOM 667 N N . SER A 1 84 ? 15.339 13.251 -13.999 1.00 62.97 84 SER A N 1
ATOM 668 C CA . SER A 1 84 ? 16.375 12.213 -13.904 1.00 62.97 84 SER A CA 1
ATOM 669 C C . SER A 1 84 ? 16.020 11.175 -12.841 1.00 62.97 84 SER A C 1
ATOM 671 O O . SER A 1 84 ? 15.944 9.989 -13.145 1.00 62.97 84 SER A O 1
ATOM 673 N N . SER A 1 85 ? 15.673 11.635 -11.636 1.00 71.19 85 SER A N 1
ATOM 674 C CA . SER A 1 85 ? 15.260 10.753 -10.542 1.00 71.19 85 SER A CA 1
ATOM 675 C C . SER A 1 85 ? 13.977 9.979 -10.863 1.00 71.19 85 SER A C 1
ATOM 677 O O . SER A 1 85 ? 13.791 8.867 -10.380 1.00 71.19 85 SER A O 1
ATOM 679 N N . ALA A 1 86 ? 13.101 10.556 -11.687 1.00 73.12 86 ALA A N 1
ATOM 680 C CA . ALA A 1 86 ? 11.848 9.949 -12.121 1.00 73.12 86 ALA A CA 1
ATOM 681 C C . ALA A 1 86 ? 12.077 8.715 -12.999 1.00 73.12 86 ALA A C 1
ATOM 683 O O . ALA A 1 86 ? 11.443 7.675 -12.825 1.00 73.12 86 ALA A O 1
ATOM 684 N N . ILE A 1 87 ? 12.991 8.861 -13.963 1.00 79.31 87 ILE A N 1
ATOM 685 C CA . ILE A 1 87 ? 13.348 7.811 -14.913 1.00 79.31 87 ILE A CA 1
ATOM 686 C C . ILE A 1 87 ? 14.042 6.666 -14.180 1.00 79.31 87 ILE A C 1
ATOM 688 O O . ILE A 1 87 ? 13.713 5.512 -14.441 1.00 79.31 87 ILE A O 1
ATOM 692 N N . ASP A 1 88 ? 14.943 6.968 -13.244 1.00 82.94 88 ASP A N 1
ATOM 693 C CA . ASP A 1 88 ? 15.634 5.944 -12.457 1.00 82.94 88 ASP A CA 1
ATOM 694 C C . ASP A 1 88 ? 14.641 5.095 -11.648 1.00 82.94 88 ASP A C 1
ATOM 696 O O . ASP A 1 88 ? 14.677 3.867 -11.712 1.00 82.94 88 ASP A O 1
ATOM 700 N N . VAL A 1 89 ? 13.688 5.735 -10.961 1.00 80.19 89 VAL A N 1
ATOM 701 C CA . VAL A 1 89 ? 12.640 5.031 -10.203 1.00 80.19 89 VAL A CA 1
ATOM 702 C C . VAL A 1 89 ? 11.746 4.194 -11.123 1.00 80.19 89 VAL A C 1
ATOM 704 O O . VAL A 1 89 ? 11.429 3.048 -10.805 1.00 80.19 89 VAL A O 1
ATOM 707 N N . LEU A 1 90 ? 11.367 4.723 -12.289 1.00 84.25 90 LEU A N 1
ATOM 708 C CA . LEU A 1 90 ? 10.578 3.983 -13.277 1.00 84.25 90 LEU A CA 1
ATOM 709 C C . LEU A 1 90 ? 11.323 2.740 -13.778 1.00 84.25 90 LEU A C 1
ATOM 711 O O . LEU A 1 90 ? 10.752 1.649 -13.814 1.00 84.25 90 LEU A O 1
ATOM 715 N N . LEU A 1 91 ? 12.594 2.891 -14.153 1.00 87.94 91 LEU A N 1
ATOM 716 C CA . LEU A 1 91 ? 13.424 1.784 -14.625 1.00 87.94 91 LEU A CA 1
ATOM 717 C C . LEU A 1 91 ? 13.608 0.726 -13.536 1.00 87.94 91 LEU A C 1
ATOM 719 O O . LEU A 1 91 ? 13.502 -0.465 -13.827 1.00 87.94 91 LEU A O 1
ATOM 723 N N . ASN A 1 92 ? 13.805 1.146 -12.286 1.00 88.94 92 ASN A N 1
ATOM 724 C CA . ASN A 1 92 ? 13.887 0.230 -11.155 1.00 88.94 92 ASN A CA 1
ATOM 725 C C . ASN A 1 92 ? 12.586 -0.558 -10.965 1.00 88.94 92 ASN A C 1
ATOM 727 O O . ASN A 1 92 ? 12.640 -1.770 -10.766 1.00 88.94 92 ASN A O 1
ATOM 731 N N . HIS A 1 93 ? 11.417 0.079 -11.081 1.00 89.12 93 HIS A N 1
ATOM 732 C CA . HIS A 1 93 ? 10.129 -0.622 -10.996 1.00 89.12 93 HIS A CA 1
ATOM 733 C C . HIS A 1 93 ? 9.941 -1.643 -12.119 1.00 89.12 93 HIS A C 1
ATOM 735 O O . HIS A 1 93 ? 9.463 -2.750 -11.868 1.00 89.12 93 HIS A O 1
ATOM 741 N N . LEU A 1 94 ? 10.357 -1.320 -13.346 1.00 91.19 94 LEU A N 1
ATOM 742 C CA . LEU A 1 94 ? 10.327 -2.273 -14.461 1.00 91.19 94 LEU A CA 1
ATOM 743 C C . LEU A 1 94 ? 11.288 -3.449 -14.243 1.00 91.19 94 LEU A C 1
ATOM 745 O O . LEU A 1 94 ? 10.952 -4.593 -14.557 1.00 91.19 94 LEU A O 1
ATOM 749 N N . GLU A 1 95 ? 12.464 -3.195 -13.674 1.00 91.88 95 GLU A N 1
ATOM 750 C CA . GLU A 1 95 ? 13.419 -4.250 -13.337 1.00 91.88 95 GLU A CA 1
ATOM 751 C C . GLU A 1 95 ? 12.888 -5.152 -12.214 1.00 91.88 95 GLU A C 1
ATOM 753 O O . GLU A 1 95 ? 12.942 -6.381 -12.315 1.00 91.88 95 GLU A O 1
ATOM 758 N N . VAL A 1 96 ? 12.272 -4.563 -11.188 1.00 90.12 96 VAL A N 1
ATOM 759 C CA . VAL A 1 96 ? 11.547 -5.290 -10.140 1.00 90.12 96 VAL A CA 1
ATOM 760 C C . VAL A 1 96 ? 10.434 -6.151 -10.742 1.00 90.12 96 VAL A C 1
ATOM 762 O O . VAL A 1 96 ? 10.334 -7.333 -10.407 1.00 90.12 96 VAL A O 1
ATOM 765 N N . ALA A 1 97 ? 9.641 -5.616 -11.676 1.00 92.19 97 ALA A N 1
ATOM 766 C CA . ALA A 1 97 ? 8.601 -6.373 -12.374 1.00 92.19 97 ALA A CA 1
ATOM 767 C C . ALA A 1 97 ? 9.172 -7.590 -13.105 1.00 92.19 97 ALA A C 1
ATOM 769 O O . ALA A 1 97 ? 8.622 -8.691 -13.024 1.00 92.19 97 ALA A O 1
ATOM 770 N N . ARG A 1 98 ? 10.300 -7.402 -13.801 1.00 93.88 98 ARG A N 1
ATOM 771 C CA . ARG A 1 98 ? 11.003 -8.472 -14.513 1.00 93.88 98 ARG A CA 1
ATOM 772 C C . ARG A 1 98 ? 11.440 -9.572 -13.548 1.00 93.88 98 ARG A C 1
ATOM 774 O O . ARG A 1 98 ? 11.244 -10.753 -13.843 1.00 93.88 98 ARG A O 1
ATOM 781 N N . VAL A 1 99 ? 11.997 -9.201 -12.394 1.00 92.31 99 VAL A N 1
ATOM 782 C CA . VAL A 1 99 ? 12.383 -10.150 -11.340 1.00 92.31 99 VAL A CA 1
ATOM 783 C C . VAL A 1 99 ? 11.158 -10.900 -10.818 1.00 92.31 99 VAL A C 1
ATOM 785 O O . VAL A 1 99 ? 11.172 -12.132 -10.823 1.00 92.31 99 VAL A O 1
ATOM 788 N N . ILE A 1 100 ? 10.082 -10.190 -10.465 1.00 92.31 100 ILE A N 1
ATOM 789 C CA . ILE A 1 100 ? 8.827 -10.781 -9.983 1.00 92.31 100 ILE A CA 1
ATOM 790 C C . ILE A 1 100 ? 8.280 -11.806 -10.983 1.00 92.31 100 ILE A C 1
ATOM 792 O O . ILE A 1 100 ? 7.995 -12.945 -10.614 1.00 92.31 100 ILE A O 1
ATOM 796 N N . ALA A 1 101 ? 8.184 -11.429 -12.260 1.00 93.56 101 ALA A N 1
ATOM 797 C CA . ALA A 1 101 ? 7.691 -12.303 -13.318 1.00 93.56 101 ALA A CA 1
ATOM 798 C C . ALA A 1 101 ? 8.584 -13.540 -13.500 1.00 93.56 101 ALA A C 1
ATOM 800 O O . ALA A 1 101 ? 8.081 -14.648 -13.684 1.00 93.56 101 ALA A O 1
ATOM 801 N N . SER A 1 102 ? 9.906 -13.375 -13.399 1.00 94.31 102 SER A N 1
ATOM 802 C CA . SER A 1 102 ? 10.857 -14.487 -13.510 1.00 94.31 102 SER A CA 1
ATOM 803 C C . SER A 1 102 ? 10.821 -15.454 -12.319 1.00 94.31 102 SER A C 1
ATOM 805 O O . SER A 1 102 ? 11.192 -16.614 -12.478 1.00 94.31 102 SER A O 1
ATOM 807 N N . GLN A 1 103 ? 10.356 -15.000 -11.150 1.00 91.69 103 GLN A N 1
ATOM 808 C CA . GLN A 1 103 ? 10.336 -15.767 -9.898 1.00 91.69 103 GLN A CA 1
ATOM 809 C C . GLN A 1 103 ? 8.918 -16.083 -9.398 1.00 91.69 103 GLN A C 1
ATOM 811 O O . GLN A 1 103 ? 8.731 -16.404 -8.225 1.00 91.69 103 GLN A O 1
ATOM 816 N N . TYR A 1 104 ? 7.903 -16.023 -10.267 1.00 91.62 104 TYR A N 1
ATOM 817 C CA . TYR A 1 104 ? 6.497 -16.176 -9.868 1.00 91.62 104 TYR A CA 1
ATOM 818 C C . TYR A 1 104 ? 6.211 -17.467 -9.074 1.00 91.62 104 TYR A C 1
ATOM 820 O O . TYR A 1 104 ? 5.351 -17.495 -8.193 1.00 91.62 104 TYR A O 1
ATOM 828 N N . ASN A 1 105 ? 6.942 -18.543 -9.376 1.00 93.88 105 ASN A N 1
ATOM 829 C CA . ASN A 1 105 ? 6.816 -19.830 -8.705 1.00 93.88 105 ASN A CA 1
ATOM 830 C C . ASN A 1 105 ? 7.191 -19.748 -7.220 1.00 93.88 105 ASN A C 1
ATOM 832 O O . ASN A 1 105 ? 6.529 -20.389 -6.415 1.00 93.88 105 ASN A O 1
ATOM 836 N N . VAL A 1 106 ? 8.179 -18.928 -6.845 1.00 92.31 106 VAL A N 1
ATOM 837 C CA . VAL A 1 106 ? 8.599 -18.753 -5.444 1.00 92.31 106 VAL A CA 1
ATOM 838 C C . VAL A 1 106 ? 7.459 -18.166 -4.612 1.00 92.31 106 VAL A C 1
ATOM 840 O O . VAL A 1 106 ? 7.144 -18.688 -3.544 1.00 92.31 106 VAL A O 1
ATOM 843 N N . TYR A 1 107 ? 6.791 -17.128 -5.123 1.00 92.12 107 TYR A N 1
ATOM 844 C CA . TYR A 1 107 ? 5.653 -16.501 -4.445 1.00 92.12 107 TYR A CA 1
ATOM 845 C C . TYR A 1 107 ? 4.454 -17.453 -4.345 1.00 92.12 107 TYR A C 1
ATOM 847 O O . TYR A 1 107 ? 3.820 -17.545 -3.294 1.00 92.12 107 TYR A O 1
ATOM 855 N N . ARG A 1 108 ? 4.179 -18.216 -5.414 1.00 92.62 108 ARG A N 1
ATOM 856 C CA . ARG A 1 108 ? 3.117 -19.233 -5.427 1.00 92.62 108 ARG A CA 1
ATOM 857 C C . ARG A 1 108 ? 3.375 -20.333 -4.402 1.00 92.62 108 ARG A C 1
ATOM 859 O O . ARG A 1 108 ? 2.470 -20.694 -3.655 1.00 92.62 108 ARG A O 1
ATOM 866 N N . ASP A 1 109 ? 4.587 -20.875 -4.380 1.00 91.94 109 ASP A N 1
ATOM 867 C CA . ASP A 1 109 ? 4.946 -21.972 -3.487 1.00 91.94 109 ASP A CA 1
ATOM 868 C C . ASP A 1 109 ? 4.901 -21.496 -2.025 1.00 91.94 109 ASP A C 1
ATOM 870 O O . ASP A 1 109 ? 4.341 -22.193 -1.180 1.00 91.94 109 ASP A O 1
ATOM 874 N N . MET A 1 110 ? 5.362 -20.268 -1.749 1.00 91.50 110 MET A N 1
ATOM 875 C CA . MET A 1 110 ? 5.206 -19.619 -0.442 1.00 91.50 110 MET A CA 1
ATOM 876 C C . MET A 1 110 ? 3.726 -19.467 -0.055 1.00 91.50 110 MET A C 1
ATOM 878 O O . MET A 1 110 ? 3.344 -19.837 1.050 1.00 91.50 110 MET A O 1
ATOM 882 N N . GLY A 1 111 ? 2.870 -18.991 -0.964 1.00 90.94 111 GLY A N 1
ATOM 883 C CA . GLY A 1 111 ? 1.429 -18.872 -0.717 1.00 90.94 111 GLY A CA 1
ATOM 884 C C . GLY A 1 111 ? 0.769 -20.216 -0.393 1.00 90.94 111 GLY A C 1
ATOM 885 O O . GLY A 1 111 ? 0.027 -20.328 0.583 1.00 90.94 111 GLY A O 1
ATOM 886 N N . ASN A 1 112 ? 1.111 -21.265 -1.145 1.00 90.31 112 ASN A N 1
ATOM 887 C CA . ASN A 1 112 ? 0.599 -22.620 -0.928 1.00 90.31 112 ASN A CA 1
ATOM 888 C C . ASN A 1 112 ? 0.994 -23.209 0.435 1.00 90.31 112 ASN A C 1
ATOM 890 O O . ASN A 1 112 ? 0.264 -24.045 0.969 1.00 90.31 112 ASN A O 1
ATOM 894 N N . MET A 1 113 ? 2.117 -22.777 1.021 1.00 88.56 113 MET A N 1
ATOM 895 C CA . MET A 1 113 ? 2.494 -23.191 2.376 1.00 88.56 113 MET A CA 1
ATOM 896 C C . MET A 1 113 ? 1.528 -22.657 3.442 1.00 88.56 113 MET A C 1
ATOM 898 O O . MET A 1 113 ? 1.308 -23.334 4.445 1.00 88.56 113 MET A O 1
ATOM 902 N N . PHE A 1 114 ? 0.941 -21.474 3.237 1.00 84.75 114 PHE A N 1
ATOM 903 C CA . PHE A 1 114 ? 0.075 -20.824 4.226 1.00 84.75 114 PHE A CA 1
ATOM 904 C C . PHE A 1 114 ? -1.421 -20.996 3.946 1.00 84.75 114 PHE A C 1
ATOM 906 O O . PHE A 1 114 ? -2.214 -20.945 4.885 1.00 84.75 114 PHE A O 1
ATOM 913 N N . ILE A 1 115 ? -1.826 -21.239 2.696 1.00 82.69 115 ILE A N 1
ATOM 914 C CA . ILE A 1 115 ? -3.241 -21.197 2.292 1.00 82.69 115 ILE A CA 1
ATOM 915 C C . ILE A 1 115 ? -4.122 -22.246 2.985 1.00 82.69 115 ILE A C 1
ATOM 917 O O . ILE A 1 115 ? -5.291 -22.000 3.241 1.00 82.69 115 ILE A O 1
ATOM 921 N N . ASN A 1 116 ? -3.551 -23.383 3.387 1.00 72.19 116 ASN A N 1
ATOM 922 C CA . ASN A 1 116 ? -4.291 -24.441 4.084 1.00 72.19 116 ASN A CA 1
ATOM 923 C C . ASN A 1 116 ? -4.476 -24.177 5.590 1.00 72.19 116 ASN A C 1
ATOM 925 O O . ASN A 1 116 ? -5.030 -25.021 6.292 1.00 72.19 116 ASN A O 1
ATOM 929 N N . SER A 1 117 ? -3.965 -23.056 6.111 1.00 71.94 117 SER A N 1
ATOM 930 C CA . SER A 1 117 ? -4.022 -22.746 7.547 1.00 71.94 117 SER A CA 1
ATOM 931 C C . SER A 1 117 ? -5.283 -21.989 7.976 1.00 71.94 117 SER A C 1
ATOM 933 O O . SER A 1 117 ? -5.560 -21.914 9.173 1.00 71.94 117 SER A O 1
ATOM 935 N N . LEU A 1 118 ? -6.055 -21.460 7.024 1.00 68.50 118 LEU A N 1
ATOM 936 C CA . LEU A 1 118 ? -7.247 -20.649 7.266 1.00 68.50 118 LEU A CA 1
ATOM 937 C C . LEU A 1 118 ? -8.413 -21.246 6.472 1.00 68.50 118 LEU A C 1
ATOM 939 O O . LEU A 1 118 ? -8.326 -21.383 5.259 1.00 68.50 118 LEU A O 1
ATOM 943 N N . ASN A 1 119 ? -9.475 -21.647 7.168 1.00 78.25 119 ASN A N 1
ATOM 944 C CA . ASN A 1 119 ? -10.707 -22.154 6.564 1.00 78.25 119 ASN A CA 1
ATOM 945 C C . ASN A 1 119 ? -11.888 -21.521 7.303 1.00 78.25 119 ASN A C 1
ATOM 947 O O . ASN A 1 119 ? -12.425 -22.109 8.245 1.00 78.25 119 ASN A O 1
ATOM 951 N N . ASP A 1 120 ? -12.205 -20.285 6.924 1.00 88.44 120 ASP A N 1
ATOM 952 C CA . ASP A 1 120 ? -13.318 -19.513 7.467 1.00 88.44 120 ASP A CA 1
ATOM 953 C C . ASP A 1 120 ? -14.139 -18.935 6.300 1.00 88.44 120 ASP A C 1
ATOM 955 O O . ASP A 1 120 ? -13.713 -17.959 5.678 1.00 88.44 120 ASP A O 1
ATOM 959 N N . PRO A 1 121 ? -15.303 -19.530 5.983 1.00 88.44 121 PRO A N 1
ATOM 960 C CA . PRO A 1 121 ? -16.092 -19.133 4.822 1.00 88.44 121 PRO A CA 1
ATOM 961 C C . PRO A 1 121 ? -16.672 -17.715 4.934 1.00 88.44 121 PRO A C 1
ATOM 963 O O . PRO A 1 121 ? -16.929 -17.094 3.907 1.00 88.44 121 PRO A O 1
ATOM 966 N N . GLU A 1 122 ? -16.879 -17.190 6.148 1.00 90.06 122 GLU A N 1
ATOM 967 C CA . GLU A 1 122 ? -17.353 -15.811 6.333 1.00 90.06 122 GLU A CA 1
ATOM 968 C C . GLU A 1 122 ? -16.230 -14.816 6.023 1.00 90.06 122 GLU A C 1
ATOM 970 O O . GLU A 1 122 ? -16.443 -13.805 5.352 1.00 90.06 122 GLU A O 1
ATOM 975 N N . LEU A 1 123 ? -15.006 -15.130 6.456 1.00 89.94 123 LEU A N 1
ATOM 976 C CA . LEU A 1 123 ? -13.840 -14.314 6.140 1.00 89.94 123 LEU A CA 1
ATOM 977 C C . LEU A 1 123 ? -13.518 -14.342 4.639 1.00 89.94 123 LEU A C 1
ATOM 979 O O . LEU A 1 123 ? -13.158 -13.302 4.089 1.00 89.94 123 LEU A O 1
ATOM 983 N N . ASP A 1 124 ? -13.687 -15.490 3.979 1.00 88.75 124 ASP A N 1
ATOM 984 C CA . ASP A 1 124 ? -13.507 -15.615 2.529 1.00 88.75 124 ASP A CA 1
ATOM 985 C C . ASP A 1 124 ? -14.456 -14.680 1.767 1.00 88.75 124 ASP A C 1
ATOM 987 O O . ASP A 1 124 ? -14.016 -13.946 0.883 1.00 88.75 124 ASP A O 1
ATOM 991 N N . GLU A 1 125 ? -15.738 -14.640 2.149 1.00 90.69 125 GLU A N 1
ATOM 992 C CA . GLU A 1 125 ? -16.719 -13.736 1.540 1.00 90.69 125 GLU A CA 1
ATOM 993 C C . GLU A 1 125 ? -16.373 -12.260 1.793 1.00 90.69 125 GLU A C 1
ATOM 995 O O . GLU A 1 125 ? -16.391 -11.454 0.861 1.00 90.69 125 GLU A O 1
ATOM 1000 N N . ILE A 1 126 ? -16.004 -11.896 3.027 1.00 92.75 126 ILE A N 1
ATOM 1001 C CA . ILE A 1 126 ? -15.660 -10.509 3.382 1.00 92.75 126 ILE A CA 1
ATOM 1002 C C . ILE A 1 126 ? -14.428 -10.023 2.611 1.00 92.75 126 ILE A C 1
ATOM 1004 O O . ILE A 1 126 ? -14.361 -8.854 2.239 1.00 92.75 126 ILE A O 1
ATOM 1008 N N . LEU A 1 127 ? -13.442 -10.890 2.367 1.00 90.25 127 LEU A N 1
ATOM 1009 C CA . LEU A 1 127 ? -12.214 -10.522 1.661 1.00 90.25 127 LEU A CA 1
ATOM 1010 C C . LEU A 1 127 ? -12.388 -10.436 0.134 1.00 90.25 127 LEU A C 1
ATOM 1012 O O . LEU A 1 127 ? -11.504 -9.898 -0.542 1.00 90.25 127 LEU A O 1
ATOM 1016 N N . CYS A 1 128 ? -13.515 -10.897 -0.419 1.00 92.25 128 CYS A N 1
ATOM 1017 C CA . CYS A 1 128 ? -13.811 -10.788 -1.844 1.00 92.25 128 CYS A CA 1
ATOM 1018 C C . CYS A 1 128 ? -14.089 -9.329 -2.269 1.00 92.25 128 CYS A C 1
ATOM 1020 O O . CYS A 1 128 ? -14.918 -8.638 -1.664 1.00 92.25 128 CYS A O 1
ATOM 1022 N N . PRO A 1 129 ? -13.459 -8.831 -3.353 1.00 92.94 129 PRO A N 1
ATOM 1023 C CA . PRO A 1 129 ? -13.743 -7.500 -3.889 1.00 92.94 129 PRO A CA 1
ATOM 1024 C C . PRO A 1 129 ? -15.224 -7.270 -4.217 1.00 92.94 129 PRO A C 1
ATOM 1026 O O . PRO A 1 129 ? -15.728 -6.169 -4.013 1.00 92.94 129 PRO A O 1
ATOM 1029 N N . GLU A 1 130 ? -15.935 -8.294 -4.689 1.00 91.25 130 GLU A N 1
ATOM 1030 C CA . GLU A 1 130 ? -17.357 -8.245 -5.044 1.00 91.25 130 GLU A CA 1
ATOM 1031 C C . GLU A 1 130 ? -18.227 -7.865 -3.842 1.00 91.25 130 GLU A C 1
ATOM 1033 O O . GLU A 1 130 ? -19.118 -7.018 -3.961 1.00 91.25 130 GLU A O 1
ATOM 1038 N N . PHE A 1 131 ? -17.921 -8.430 -2.671 1.00 92.56 131 PHE A N 1
ATOM 1039 C CA . PHE A 1 131 ? -18.595 -8.087 -1.425 1.00 92.56 131 PHE A CA 1
ATOM 1040 C C . PHE A 1 131 ? -18.343 -6.621 -1.059 1.00 92.56 131 PHE A C 1
ATOM 1042 O O . PHE A 1 131 ? -19.282 -5.873 -0.779 1.00 92.56 131 PHE A O 1
ATOM 1049 N N . HIS A 1 132 ? -17.093 -6.157 -1.153 1.00 92.06 132 HIS A N 1
ATOM 1050 C CA . HIS A 1 132 ? -16.767 -4.748 -0.926 1.00 92.06 132 HIS A CA 1
ATOM 1051 C C . HIS A 1 132 ? -17.495 -3.811 -1.898 1.00 92.06 132 HIS A C 1
ATOM 1053 O O . HIS A 1 132 ? -17.957 -2.746 -1.480 1.00 92.06 132 HIS A O 1
ATOM 1059 N N . PHE A 1 133 ? -17.641 -4.195 -3.171 1.00 91.00 133 PHE A N 1
ATOM 1060 C CA . PHE A 1 133 ? -18.398 -3.404 -4.138 1.00 91.00 133 PHE A CA 1
ATOM 1061 C C . PHE A 1 133 ? -19.869 -3.269 -3.734 1.00 91.00 133 PHE A C 1
ATOM 1063 O O . PHE A 1 133 ? -20.422 -2.165 -3.758 1.00 91.00 133 PHE A O 1
ATOM 1070 N N . LEU A 1 134 ? -20.483 -4.374 -3.313 1.00 91.75 134 LEU A N 1
ATOM 1071 C CA . LEU A 1 134 ? -21.860 -4.390 -2.835 1.00 91.75 134 LEU A CA 1
ATOM 1072 C C . LEU A 1 134 ? -22.037 -3.521 -1.581 1.00 91.75 134 LEU A C 1
ATOM 1074 O O . LEU A 1 134 ? -22.976 -2.731 -1.512 1.00 91.75 134 LEU A O 1
ATOM 1078 N N . VAL A 1 135 ? -21.126 -3.613 -0.610 1.00 93.00 135 VAL A N 1
ATOM 1079 C CA . VAL A 1 135 ? -21.189 -2.824 0.632 1.00 93.00 135 VAL A CA 1
ATOM 1080 C C . VAL A 1 135 ? -21.028 -1.327 0.365 1.00 93.00 135 VAL A C 1
ATOM 1082 O O . VAL A 1 135 ? -21.757 -0.512 0.931 1.00 93.00 135 VAL A O 1
ATOM 1085 N N . LEU A 1 136 ? -20.072 -0.946 -0.485 1.00 92.19 136 LEU A N 1
ATOM 1086 C CA . LEU A 1 136 ? -19.737 0.460 -0.718 1.00 92.19 136 LEU A CA 1
ATOM 1087 C C . LEU A 1 136 ? -20.714 1.164 -1.667 1.00 92.19 136 LEU A C 1
ATOM 1089 O O . LEU A 1 136 ? -20.937 2.368 -1.520 1.00 92.19 136 LEU A O 1
ATOM 1093 N N . TRP A 1 137 ? -21.287 0.448 -2.640 1.00 90.44 137 TRP A N 1
ATOM 1094 C CA . TRP A 1 137 ? -22.098 1.059 -3.702 1.00 90.44 137 TRP A CA 1
ATOM 1095 C C . TRP A 1 137 ? -23.489 0.447 -3.903 1.00 90.44 137 TRP A C 1
ATOM 1097 O O . TRP A 1 137 ? -24.272 1.000 -4.682 1.00 90.44 137 TRP A O 1
ATOM 1107 N N . GLY A 1 138 ? -23.830 -0.634 -3.203 1.00 89.50 138 GLY A N 1
ATOM 1108 C CA . GLY A 1 138 ? -25.090 -1.353 -3.380 1.00 89.50 138 GLY A CA 1
ATOM 1109 C C . GLY A 1 138 ? -25.179 -2.114 -4.708 1.00 89.50 138 GLY A C 1
ATOM 1110 O O . GLY A 1 138 ? -24.286 -2.072 -5.551 1.00 89.50 138 GLY A O 1
ATOM 1111 N N . ASP A 1 139 ? -26.304 -2.796 -4.911 1.00 82.44 139 ASP A N 1
ATOM 1112 C CA . ASP A 1 139 ? -26.523 -3.755 -6.011 1.00 82.44 139 ASP A CA 1
ATOM 1113 C C . ASP A 1 139 ? -26.597 -3.105 -7.417 1.00 82.44 139 ASP A C 1
ATOM 1115 O O . ASP A 1 139 ? -26.442 -3.741 -8.455 1.00 82.44 139 ASP A O 1
ATOM 1119 N N . ASN A 1 140 ? -26.765 -1.781 -7.489 1.00 67.19 140 ASN A N 1
ATOM 1120 C CA . ASN A 1 140 ? -27.079 -1.069 -8.735 1.00 67.19 140 ASN A CA 1
ATOM 1121 C C . ASN A 1 140 ? -25.888 -0.834 -9.690 1.00 67.19 140 ASN A C 1
ATOM 1123 O O . ASN A 1 140 ? -26.045 -0.115 -10.678 1.00 67.19 140 ASN A O 1
ATOM 1127 N N . ARG A 1 141 ? -24.689 -1.373 -9.415 1.00 56.31 141 ARG A N 1
ATOM 1128 C CA . ARG A 1 141 ? -23.486 -1.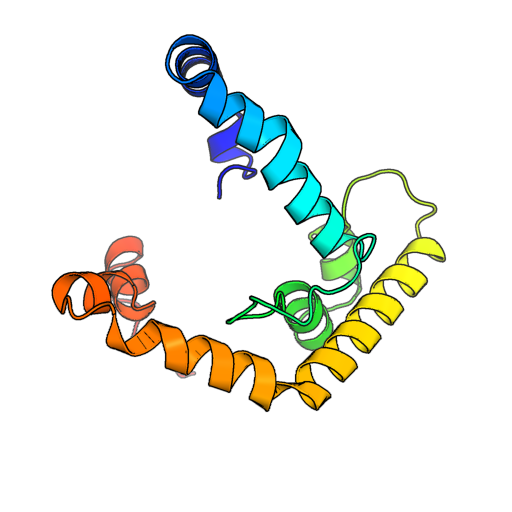123 -10.241 1.00 56.31 141 ARG A CA 1
ATOM 1129 C C . ARG A 1 141 ? -22.949 -2.321 -11.015 1.00 56.31 141 ARG A C 1
ATOM 1131 O O . ARG A 1 141 ? -22.306 -2.098 -12.039 1.00 56.31 141 ARG A O 1
ATOM 1138 N N . LEU A 1 142 ? -23.258 -3.558 -10.620 1.00 53.44 142 LEU A N 1
ATOM 1139 C CA . LEU A 1 142 ? -22.817 -4.747 -11.369 1.00 53.44 142 LEU A CA 1
ATOM 1140 C C . LEU A 1 142 ? -23.470 -4.845 -12.764 1.00 53.44 142 LEU A C 1
ATOM 1142 O O . LEU A 1 142 ? -22.980 -5.563 -13.630 1.00 53.44 142 LEU A O 1
ATOM 1146 N N . SER A 1 143 ? -24.537 -4.079 -13.018 1.00 54.00 143 SER A N 1
ATOM 1147 C CA . SER A 1 143 ? -25.270 -4.065 -14.288 1.00 54.00 143 SER A CA 1
ATOM 1148 C C . SER A 1 143 ? -24.945 -2.896 -15.230 1.00 54.00 143 SER A C 1
ATOM 1150 O O . SER A 1 143 ? -25.500 -2.857 -16.328 1.00 54.00 143 SER A O 1
ATOM 1152 N N . VAL A 1 144 ? -24.119 -1.915 -14.833 1.00 51.16 144 VAL A N 1
ATOM 1153 C CA . VAL A 1 144 ? -24.027 -0.630 -15.570 1.00 51.16 144 VAL A CA 1
ATOM 1154 C C . VAL A 1 144 ? -22.765 -0.476 -16.432 1.00 51.16 144 VAL A C 1
ATOM 1156 O O . VAL A 1 144 ? -22.826 0.245 -17.422 1.00 51.16 144 VAL A O 1
ATOM 1159 N N . ASN A 1 145 ? -21.674 -1.208 -16.180 1.00 46.28 145 ASN A N 1
ATOM 1160 C CA . ASN A 1 145 ? -20.41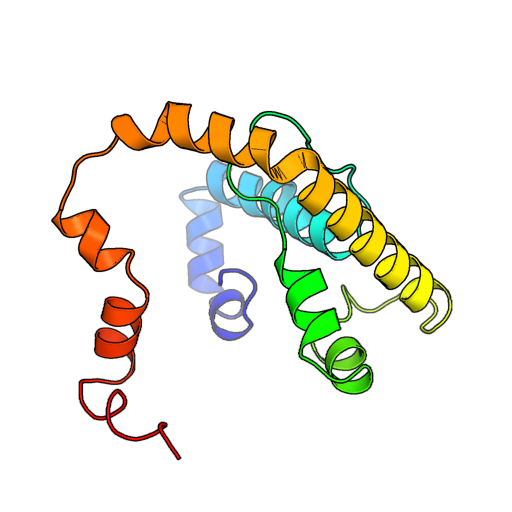7 -1.049 -16.937 1.00 46.28 145 ASN A CA 1
ATOM 1161 C C . ASN A 1 145 ? -20.018 -2.293 -17.755 1.00 46.28 145 ASN A C 1
ATOM 1163 O O . ASN A 1 145 ? -18.947 -2.855 -17.568 1.00 46.28 145 ASN A O 1
ATOM 1167 N N . ASN A 1 146 ? -20.882 -2.687 -18.696 1.00 36.97 146 ASN A N 1
ATOM 1168 C CA . ASN A 1 146 ? -20.546 -3.565 -19.831 1.00 36.97 146 ASN A CA 1
ATOM 1169 C C . ASN A 1 146 ? -20.925 -2.882 -21.164 1.00 36.97 146 ASN A C 1
ATOM 1171 O O . ASN A 1 146 ? -21.616 -3.466 -22.004 1.00 36.97 146 ASN A O 1
ATOM 1175 N N . ARG A 1 147 ? -20.545 -1.610 -21.340 1.00 33.31 147 ARG A N 1
ATOM 1176 C CA . ARG A 1 147 ? -20.667 -0.881 -22.611 1.00 33.31 147 ARG A CA 1
ATOM 1177 C C . ARG A 1 147 ? -19.468 0.013 -22.851 1.00 33.31 147 ARG A C 1
ATOM 1179 O O . ARG A 1 147 ? -19.083 0.708 -21.889 1.00 33.31 147 ARG A O 1
#